Protein AF-A0A923J745-F1 (afdb_monomer)

Secondary structure (DSSP, 8-state):
----PPPHHHHHHHHHHHHHTT-S-GGGHHHHHHHHHHHHHS-----HHHHHTTTTTS--

Solvent-accessible surface area (backbone atoms only — not comparable to fu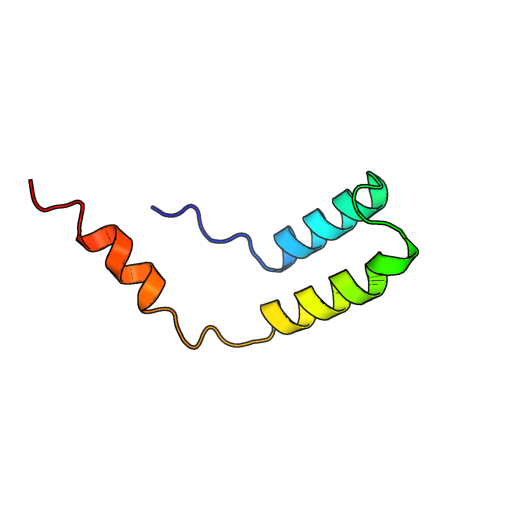ll-atom values): 3918 Å² total; per-residue (Å²): 128,84,74,72,76,76,49,74,67,56,53,53,52,49,52,54,47,34,50,76,71,60,74,42,57,76,88,52,44,65,59,53,53,52,52,48,52,51,62,73,66,52,75,85,82,76,59,66,78,72,56,56,72,72,61,69,79,76,79,128

pLDDT: mean 72.45, std 16.63, range [41.72, 91.75]

Radius of gyration: 16.0 Å; Cα contacts (8 Å, |Δi|>4): 10; chains: 1; bounding box: 21×20×49 Å

Structure (mmCIF, N/CA/C/O backbone):
data_AF-A0A923J745-F1
#
_entry.id   AF-A0A923J745-F1
#
loop_
_atom_site.group_PDB
_atom_site.id
_atom_site.type_symbol
_atom_site.label_atom_id
_atom_site.label_alt_id
_atom_site.label_comp_id
_atom_site.label_asym_id
_atom_site.label_entity_id
_atom_site.label_seq_id
_atom_site.pdbx_PDB_ins_code
_atom_site.Cartn_x
_atom_site.Cartn_y
_atom_site.Cartn_z
_atom_site.occupancy
_atom_site.B_iso_or_equiv
_atom_site.auth_seq_id
_atom_site.auth_comp_id
_atom_site.auth_asym_id
_atom_site.auth_atom_id
_atom_site.pdbx_PDB_model_num
ATOM 1 N N . MET A 1 1 ? 5.786 9.655 -22.891 1.00 45.69 1 MET A N 1
ATOM 2 C CA . MET A 1 1 ? 6.412 8.884 -21.795 1.00 45.69 1 MET A CA 1
ATOM 3 C C . MET A 1 1 ? 5.314 8.460 -20.838 1.00 45.69 1 MET A C 1
ATOM 5 O O . MET A 1 1 ? 4.623 9.343 -20.343 1.00 45.69 1 MET A O 1
ATOM 9 N N . TYR A 1 2 ? 5.107 7.161 -20.594 1.00 45.50 2 TYR A N 1
ATOM 10 C CA . TYR A 1 2 ? 4.370 6.766 -19.389 1.00 45.50 2 TYR A CA 1
ATOM 11 C C . TYR A 1 2 ? 5.133 7.388 -18.220 1.00 45.50 2 TYR A C 1
ATOM 13 O O . TYR A 1 2 ? 6.326 7.117 -18.079 1.00 45.50 2 TYR A O 1
ATOM 21 N N . LYS A 1 3 ? 4.501 8.308 -17.473 1.00 50.41 3 LYS A N 1
ATOM 22 C CA . LYS A 1 3 ? 5.081 8.819 -16.225 1.00 50.41 3 LYS A CA 1
ATOM 23 C C . LYS A 1 3 ? 5.496 7.585 -15.437 1.00 50.41 3 LYS A C 1
ATOM 25 O O . LYS A 1 3 ? 4.670 6.686 -15.281 1.00 50.41 3 LYS A O 1
ATOM 30 N N . SER A 1 4 ? 6.775 7.514 -15.085 1.00 57.56 4 SER A N 1
ATOM 31 C CA . SER A 1 4 ? 7.407 6.368 -14.443 1.00 57.56 4 SER A CA 1
ATOM 32 C C . SER A 1 4 ? 6.444 5.755 -13.436 1.00 57.56 4 SER A C 1
ATOM 34 O O . SER A 1 4 ? 5.881 6.494 -12.622 1.00 57.56 4 SER A O 1
ATOM 36 N N . ALA A 1 5 ? 6.203 4.444 -13.538 1.00 62.44 5 ALA A N 1
ATOM 37 C CA . ALA A 1 5 ? 5.342 3.758 -12.585 1.00 62.44 5 ALA A CA 1
ATOM 38 C C . ALA A 1 5 ? 5.776 4.167 -11.165 1.00 62.44 5 ALA A C 1
ATOM 40 O O . ALA A 1 5 ? 6.986 4.206 -10.901 1.00 62.44 5 ALA A O 1
ATOM 41 N N . PRO A 1 6 ? 4.833 4.564 -10.289 1.00 67.31 6 PRO A N 1
ATOM 42 C CA . PRO A 1 6 ? 5.180 5.020 -8.954 1.00 67.31 6 PRO A CA 1
ATOM 43 C C . PRO A 1 6 ? 6.023 3.949 -8.269 1.00 67.31 6 PRO A C 1
ATOM 45 O O . PRO A 1 6 ? 5.734 2.756 -8.372 1.00 67.31 6 PRO A O 1
ATOM 48 N N . SER A 1 7 ? 7.094 4.376 -7.601 1.00 75.69 7 SER A N 1
ATOM 49 C CA . SER A 1 7 ? 7.960 3.450 -6.880 1.00 75.69 7 SER A CA 1
ATOM 50 C C . SER A 1 7 ? 7.158 2.699 -5.815 1.00 75.69 7 SER A C 1
ATOM 52 O O . SER A 1 7 ? 6.161 3.207 -5.294 1.00 75.69 7 SER A O 1
ATOM 54 N N . SER A 1 8 ? 7.614 1.507 -5.431 1.00 76.62 8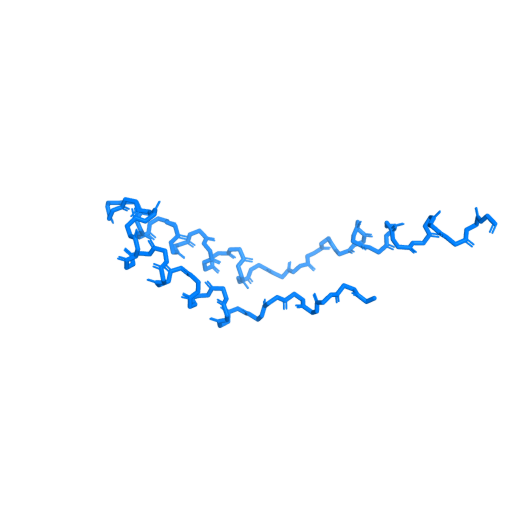 SER A N 1
ATOM 55 C CA . SER A 1 8 ? 6.977 0.720 -4.367 1.00 76.62 8 SER A CA 1
ATOM 56 C C . SER A 1 8 ? 6.784 1.533 -3.078 1.00 76.62 8 SER A C 1
ATOM 58 O O . SER A 1 8 ? 5.768 1.393 -2.405 1.00 76.62 8 SER A O 1
ATOM 60 N N . ALA A 1 9 ? 7.710 2.450 -2.771 1.00 76.69 9 ALA A N 1
ATOM 61 C CA . ALA A 1 9 ? 7.593 3.379 -1.647 1.00 76.69 9 ALA A CA 1
ATOM 62 C C . ALA A 1 9 ? 6.403 4.348 -1.794 1.00 76.69 9 ALA A C 1
ATOM 64 O O . ALA A 1 9 ? 5.634 4.518 -0.850 1.00 76.69 9 ALA A O 1
ATOM 65 N N . ALA A 1 10 ? 6.202 4.924 -2.984 1.00 81.56 10 ALA A N 1
ATOM 66 C CA . ALA A 1 10 ? 5.071 5.810 -3.253 1.00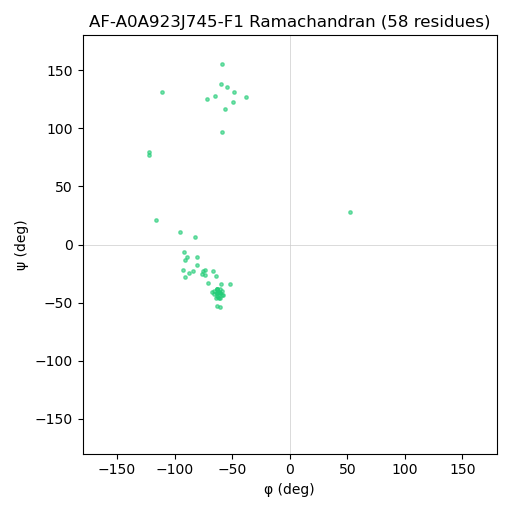 81.56 10 ALA A CA 1
ATOM 67 C C . ALA A 1 10 ? 3.724 5.077 -3.120 1.00 81.56 10 ALA A C 1
ATOM 69 O O . ALA A 1 10 ? 2.775 5.625 -2.562 1.00 81.56 10 ALA A O 1
ATOM 70 N N . ILE A 1 11 ? 3.651 3.817 -3.560 1.00 84.12 11 ILE A N 1
ATOM 71 C CA . ILE A 1 11 ? 2.448 2.979 -3.428 1.00 84.1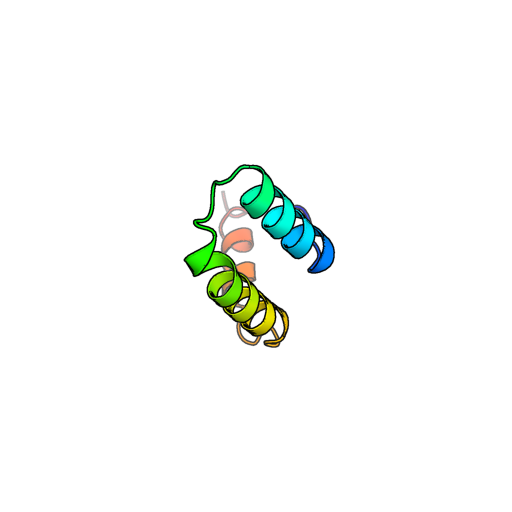2 11 ILE A CA 1
ATOM 72 C C . ILE A 1 11 ? 2.143 2.686 -1.950 1.00 84.12 11 ILE A C 1
ATOM 74 O O . ILE A 1 11 ? 0.997 2.802 -1.514 1.00 84.12 11 ILE A O 1
ATOM 78 N N . LEU A 1 12 ? 3.164 2.370 -1.147 1.00 83.56 12 LEU A N 1
ATOM 79 C CA . LEU A 1 12 ? 2.999 2.158 0.295 1.00 83.56 12 LEU A CA 1
ATOM 80 C C . LEU A 1 12 ? 2.517 3.422 1.020 1.00 83.56 12 LEU A C 1
ATOM 82 O O . LEU A 1 12 ? 1.684 3.335 1.923 1.00 83.56 12 LEU A O 1
ATOM 86 N N . ASP A 1 13 ? 2.995 4.600 0.624 1.00 87.12 13 ASP A N 1
ATOM 87 C CA . ASP A 1 13 ? 2.536 5.859 1.212 1.00 87.12 13 ASP A CA 1
ATOM 88 C C . ASP A 1 13 ? 1.100 6.210 0.807 1.00 87.12 13 ASP A C 1
ATOM 90 O O . ASP A 1 13 ? 0.343 6.734 1.629 1.00 87.12 13 ASP A O 1
ATOM 94 N N . MET A 1 14 ? 0.678 5.858 -0.410 1.00 86.31 14 MET A N 1
ATOM 95 C CA . MET A 1 14 ? -0.727 5.958 -0.814 1.00 86.31 14 MET A CA 1
ATOM 96 C C . MET A 1 14 ? -1.628 5.054 0.038 1.00 86.31 14 MET A C 1
ATOM 98 O O . MET A 1 14 ? -2.688 5.501 0.474 1.00 86.31 14 MET A O 1
ATOM 102 N N . LEU A 1 15 ? -1.193 3.830 0.358 1.00 86.38 15 LEU A N 1
ATOM 103 C CA . LEU A 1 15 ? -1.940 2.927 1.244 1.00 86.38 15 LEU A CA 1
ATOM 104 C C . LEU A 1 15 ? -2.085 3.489 2.661 1.00 86.38 15 LEU A C 1
ATOM 106 O O . LEU A 1 15 ? -3.170 3.439 3.241 1.00 86.38 15 LEU A O 1
ATOM 110 N N . LYS A 1 16 ? -1.023 4.081 3.219 1.00 86.88 16 LYS A N 1
ATOM 111 C CA . LYS A 1 16 ? -1.094 4.746 4.532 1.00 86.88 16 LYS A CA 1
ATOM 112 C C . LYS A 1 16 ? -2.088 5.909 4.528 1.00 86.88 16 LYS A C 1
ATOM 114 O O . LYS A 1 16 ? -2.832 6.071 5.493 1.00 86.88 16 LYS A O 1
ATOM 119 N N . ARG A 1 17 ? -2.121 6.705 3.451 1.00 88.94 17 ARG A N 1
ATOM 120 C CA . ARG A 1 17 ? -3.105 7.789 3.288 1.00 88.94 17 ARG A CA 1
ATOM 121 C C . ARG A 1 17 ? -4.524 7.238 3.198 1.00 88.94 17 ARG A C 1
ATOM 123 O O . ARG A 1 17 ? -5.374 7.698 3.944 1.00 88.94 17 ARG A O 1
ATOM 130 N N . ALA A 1 18 ? -4.752 6.191 2.406 1.00 85.75 18 ALA A N 1
ATOM 131 C CA . ALA A 1 18 ? -6.060 5.542 2.295 1.00 85.75 18 ALA A CA 1
ATOM 132 C C . ALA A 1 18 ? -6.570 4.981 3.638 1.00 85.75 18 ALA A C 1
ATOM 134 O O . ALA A 1 18 ? -7.770 5.031 3.907 1.00 85.75 18 ALA A O 1
ATOM 135 N N . LYS A 1 19 ? -5.665 4.501 4.508 1.00 84.25 19 LYS A N 1
ATOM 136 C CA . LYS A 1 19 ? -5.997 4.135 5.896 1.00 84.25 19 LYS A CA 1
ATOM 137 C C . LYS A 1 19 ? -6.462 5.344 6.703 1.00 84.25 19 LYS A C 1
ATOM 139 O O . LYS A 1 19 ? -7.515 5.305 7.328 1.00 84.25 19 LYS A O 1
ATOM 144 N N . ARG A 1 20 ? -5.658 6.411 6.704 1.00 88.44 20 ARG A N 1
ATOM 145 C CA . ARG A 1 20 ? -5.927 7.640 7.467 1.00 88.44 20 ARG A CA 1
ATOM 146 C C . ARG A 1 20 ? -7.238 8.292 7.030 1.00 88.44 20 ARG A C 1
ATOM 148 O O . ARG A 1 20 ? -8.015 8.726 7.871 1.00 88.44 20 ARG A O 1
ATOM 155 N N . ASP A 1 21 ? -7.481 8.314 5.727 1.00 91.75 21 ASP A N 1
ATOM 156 C CA . ASP A 1 21 ? -8.640 8.949 5.107 1.00 91.75 21 ASP A CA 1
ATOM 157 C C . ASP A 1 21 ? -9.886 8.028 5.157 1.00 91.75 21 ASP A C 1
ATOM 159 O O . ASP A 1 21 ? -10.921 8.349 4.577 1.00 91.75 21 ASP A O 1
ATOM 163 N N . LYS A 1 22 ? -9.794 6.879 5.857 1.00 85.56 22 LYS A N 1
ATOM 164 C CA . LYS A 1 22 ? -10.851 5.864 6.047 1.00 85.56 22 LYS A CA 1
ATOM 165 C C . LYS A 1 22 ? -11.485 5.373 4.742 1.00 85.56 22 LYS A C 1
ATOM 167 O O .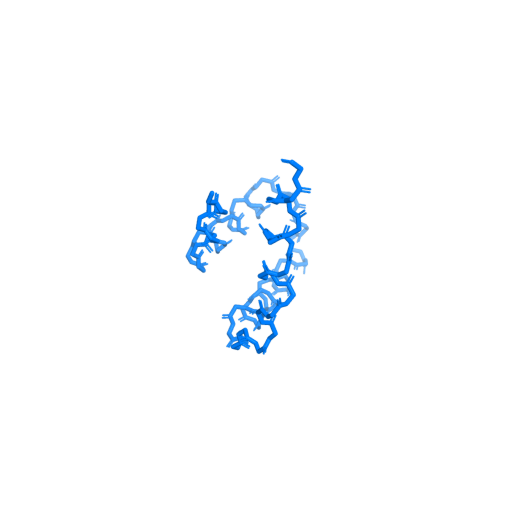 LYS A 1 22 ? -12.637 4.949 4.713 1.00 85.56 22 LYS A O 1
ATOM 172 N N . THR A 1 23 ? -10.720 5.410 3.653 1.00 87.12 23 THR A N 1
ATOM 173 C CA . THR A 1 23 ? -11.153 4.920 2.337 1.00 87.12 23 THR A CA 1
ATOM 174 C C . THR A 1 23 ? -11.132 3.393 2.278 1.00 87.12 23 THR A C 1
ATOM 176 O O . THR A 1 23 ? -11.868 2.783 1.508 1.00 87.12 23 THR A O 1
ATOM 179 N N . ILE A 1 24 ? -10.295 2.770 3.111 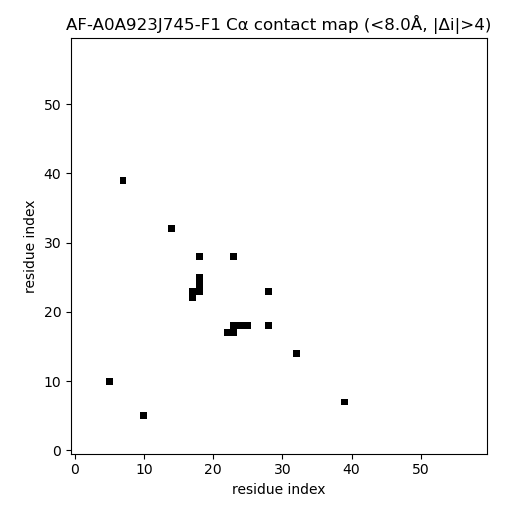1.00 84.75 24 ILE A N 1
ATOM 180 C CA . ILE A 1 24 ? -10.249 1.326 3.334 1.00 84.75 24 ILE A CA 1
ATOM 181 C C . ILE A 1 24 ? -10.749 1.072 4.753 1.00 84.75 24 ILE A C 1
ATOM 183 O O . ILE A 1 24 ? -10.289 1.717 5.696 1.00 84.75 24 ILE A O 1
ATOM 187 N N . ARG A 1 25 ? -11.677 0.125 4.896 1.00 87.25 25 ARG A N 1
ATOM 188 C CA . ARG A 1 25 ? -12.153 -0.337 6.203 1.00 87.25 25 ARG A CA 1
ATOM 189 C C . ARG A 1 25 ? -10.996 -0.898 7.031 1.00 87.25 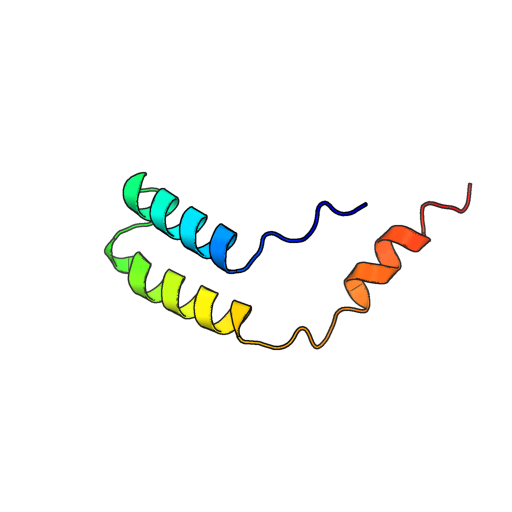25 ARG A C 1
ATOM 191 O O . ARG A 1 25 ? -10.147 -1.609 6.490 1.00 87.25 25 ARG A O 1
ATOM 198 N N . GLU A 1 26 ? -10.952 -0.586 8.324 1.00 84.62 26 GLU A N 1
ATOM 199 C CA . GLU A 1 26 ? -9.808 -0.936 9.178 1.00 84.62 26 GLU A CA 1
ATOM 200 C C . GLU A 1 26 ? -9.577 -2.446 9.247 1.00 84.62 26 GLU A C 1
ATOM 202 O O . GLU A 1 26 ? -8.430 -2.889 9.172 1.00 84.62 26 GLU A O 1
ATOM 207 N N . GLU A 1 27 ? -10.656 -3.227 9.287 1.00 90.31 27 GLU A N 1
ATOM 208 C CA . GLU A 1 27 ? -10.623 -4.686 9.295 1.00 90.31 27 GLU A CA 1
ATOM 209 C C . GLU A 1 27 ? -10.024 -5.282 8.013 1.00 90.31 27 GLU A C 1
ATOM 211 O O . GLU A 1 27 ? -9.418 -6.345 8.060 1.00 90.31 27 GLU A O 1
ATOM 216 N N . MET A 1 28 ? -10.121 -4.577 6.881 1.00 88.75 28 MET A N 1
ATOM 217 C CA . MET A 1 28 ? -9.597 -5.031 5.586 1.00 88.75 28 MET A CA 1
ATOM 218 C C . MET A 1 28 ? -8.160 -4.568 5.330 1.00 88.75 28 MET A C 1
ATOM 220 O O . MET A 1 28 ? -7.504 -5.025 4.393 1.00 88.75 28 MET A O 1
ATOM 224 N N . PHE A 1 29 ? -7.653 -3.623 6.124 1.00 87.62 29 PHE A N 1
ATOM 225 C CA . PHE A 1 29 ? -6.354 -3.009 5.872 1.00 87.62 29 PHE A CA 1
ATOM 226 C C . PHE A 1 29 ? -5.175 -4.004 5.891 1.00 87.62 29 PHE A C 1
ATOM 228 O O . PHE A 1 29 ? -4.313 -3.898 5.012 1.00 87.62 29 PHE A O 1
ATOM 235 N N . PRO A 1 30 ? -5.106 -4.979 6.823 1.00 88.56 30 PRO A N 1
ATOM 236 C CA . PRO A 1 30 ? -4.049 -5.991 6.819 1.00 88.56 30 PRO A CA 1
ATOM 237 C C . PRO A 1 30 ? -4.009 -6.803 5.519 1.00 88.56 30 PRO A C 1
ATOM 239 O O . PRO A 1 30 ? -2.931 -6.980 4.946 1.00 88.56 30 PRO A O 1
ATOM 242 N N . ASP A 1 31 ? -5.175 -7.211 5.015 1.00 90.19 31 ASP A N 1
ATOM 243 C CA . ASP A 1 31 ? -5.300 -8.012 3.793 1.00 90.19 31 ASP A CA 1
ATOM 244 C C . ASP A 1 31 ? -4.883 -7.218 2.555 1.00 90.19 31 ASP A C 1
ATOM 246 O O . ASP A 1 31 ? -4.151 -7.720 1.699 1.00 90.19 31 ASP A O 1
ATOM 250 N N . VAL A 1 32 ? -5.270 -5.940 2.487 1.00 88.50 32 VAL A N 1
ATOM 251 C CA . VAL A 1 32 ? -4.841 -5.043 1.407 1.00 88.50 32 VAL A CA 1
ATOM 252 C C . VAL A 1 32 ? -3.319 -4.882 1.415 1.00 88.50 32 VAL A C 1
ATOM 254 O O . VAL A 1 32 ? -2.677 -5.003 0.372 1.00 88.50 32 VAL A O 1
ATOM 257 N N . VAL A 1 33 ? -2.706 -4.660 2.581 1.00 87.50 33 VAL A N 1
ATOM 258 C CA . VAL A 1 33 ? -1.243 -4.537 2.685 1.00 87.50 33 VAL A CA 1
ATOM 259 C C . VAL A 1 33 ? -0.543 -5.834 2.274 1.00 87.50 33 VAL A C 1
ATO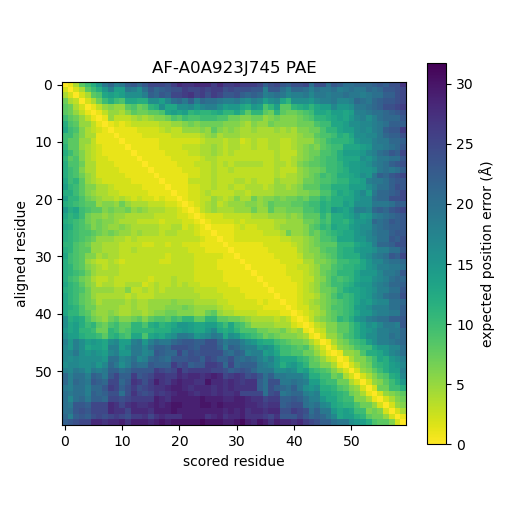M 261 O O . VAL A 1 33 ? 0.472 -5.778 1.575 1.00 87.50 33 VAL A O 1
ATOM 264 N N . ALA A 1 34 ? -1.067 -6.993 2.677 1.00 88.19 34 ALA A N 1
ATOM 265 C CA . ALA A 1 34 ? -0.520 -8.290 2.293 1.00 88.19 34 ALA A CA 1
ATOM 266 C C . ALA A 1 34 ? -0.586 -8.508 0.772 1.00 88.19 34 ALA A C 1
ATOM 268 O O . ALA A 1 34 ? 0.419 -8.884 0.161 1.00 88.19 34 ALA A O 1
ATOM 269 N N . ALA A 1 35 ? -1.724 -8.190 0.149 1.00 88.31 35 ALA A N 1
ATOM 270 C CA . ALA A 1 35 ? -1.904 -8.279 -1.296 1.00 88.31 35 ALA A CA 1
ATOM 271 C C . ALA A 1 35 ? -0.918 -7.375 -2.054 1.00 88.31 35 ALA A C 1
ATOM 273 O O . ALA A 1 35 ? -0.244 -7.830 -2.977 1.00 88.31 35 ALA A O 1
ATOM 274 N N . PHE A 1 36 ? -0.755 -6.119 -1.629 1.00 85.69 36 PHE A N 1
ATOM 275 C CA . PHE A 1 36 ? 0.187 -5.198 -2.268 1.00 85.69 36 PHE A CA 1
ATOM 276 C C . PHE A 1 36 ? 1.644 -5.625 -2.100 1.00 85.69 36 PHE A C 1
ATOM 278 O O . PHE A 1 36 ? 2.410 -5.539 -3.056 1.00 85.69 36 PHE A O 1
ATOM 285 N N . LYS A 1 37 ? 2.045 -6.122 -0.923 1.00 83.75 37 LYS A N 1
ATOM 286 C CA . LYS A 1 37 ? 3.401 -6.659 -0.729 1.00 83.75 37 LYS A CA 1
ATOM 287 C C . LYS A 1 37 ? 3.690 -7.808 -1.689 1.00 83.75 37 LYS A C 1
ATOM 289 O O . LYS A 1 37 ? 4.761 -7.827 -2.287 1.00 83.75 37 LYS A O 1
ATOM 294 N N . ARG A 1 38 ? 2.729 -8.719 -1.865 1.00 84.56 38 ARG A N 1
ATOM 295 C CA . ARG A 1 38 ? 2.840 -9.829 -2.812 1.00 84.56 38 ARG A CA 1
ATOM 296 C C . ARG A 1 38 ? 3.006 -9.319 -4.244 1.00 84.56 38 ARG A C 1
ATOM 298 O O . ARG A 1 38 ? 4.012 -9.631 -4.871 1.00 84.56 38 ARG A O 1
ATOM 305 N N . VAL A 1 39 ? 2.103 -8.455 -4.711 1.00 82.38 39 VAL A N 1
ATOM 306 C CA . VAL A 1 39 ? 2.146 -7.893 -6.076 1.00 82.38 39 VAL A CA 1
ATOM 307 C C . VAL A 1 39 ? 3.449 -7.135 -6.346 1.00 82.38 39 VAL A C 1
ATOM 309 O O . VAL A 1 39 ? 4.019 -7.259 -7.422 1.00 82.38 39 VAL A O 1
ATOM 312 N N . LEU A 1 40 ? 3.952 -6.376 -5.369 1.00 78.44 40 LEU A N 1
ATOM 313 C CA . LEU A 1 40 ? 5.200 -5.620 -5.510 1.00 78.44 40 LEU A CA 1
ATOM 314 C C . LEU A 1 40 ? 6.461 -6.496 -5.431 1.00 78.44 40 LEU A C 1
ATOM 316 O O . LEU A 1 40 ? 7.514 -6.071 -5.902 1.00 78.44 40 LEU A O 1
ATOM 320 N N . SER A 1 41 ? 6.378 -7.679 -4.817 1.00 79.69 41 SER A N 1
ATOM 321 C CA . SER A 1 41 ? 7.484 -8.647 -4.756 1.00 79.69 41 SER A CA 1
ATOM 322 C C . SER A 1 41 ? 7.584 -9.538 -5.992 1.00 79.69 41 SER A C 1
ATOM 324 O O . SER A 1 41 ? 8.652 -10.081 -6.276 1.00 79.69 41 SER A O 1
ATOM 326 N N . GLU A 1 42 ? 6.484 -9.700 -6.728 1.00 78.38 42 GLU A N 1
ATOM 327 C CA . GLU A 1 42 ? 6.455 -10.517 -7.932 1.00 78.38 42 GLU A CA 1
ATOM 328 C C . GLU A 1 42 ? 7.223 -9.807 -9.059 1.00 78.38 42 GLU A C 1
ATOM 330 O O . GLU A 1 42 ? 6.984 -8.645 -9.396 1.00 78.38 42 GLU A O 1
ATOM 335 N N . LYS A 1 43 ? 8.204 -10.509 -9.639 1.00 67.81 43 LYS A N 1
ATOM 336 C CA . LYS A 1 43 ? 8.968 -9.999 -10.779 1.00 67.81 43 LYS A CA 1
ATOM 337 C C . LYS A 1 43 ? 8.007 -9.857 -11.956 1.00 67.81 43 LYS A C 1
ATOM 339 O O . LYS A 1 43 ? 7.340 -10.825 -12.304 1.00 67.81 43 LYS A O 1
ATOM 344 N N . LEU A 1 44 ? 7.966 -8.677 -12.574 1.00 66.62 44 LEU A N 1
ATOM 345 C CA . LEU A 1 44 ? 7.160 -8.427 -13.771 1.00 66.62 44 LEU A CA 1
ATOM 346 C C . LEU A 1 44 ? 7.603 -9.385 -14.887 1.00 66.62 44 LEU A C 1
ATOM 348 O O . LEU A 1 44 ? 8.615 -9.157 -15.550 1.00 66.62 44 LEU A O 1
ATOM 352 N N . SER A 1 45 ? 6.882 -10.491 -15.036 1.00 64.56 45 SER A N 1
ATOM 353 C CA . SER A 1 45 ? 7.174 -11.567 -15.985 1.00 64.56 45 SER A CA 1
ATOM 354 C C . SER A 1 45 ? 6.556 -11.308 -17.356 1.00 64.56 45 SER A C 1
ATOM 356 O O . SER A 1 45 ? 7.083 -11.779 -18.358 1.00 64.56 45 SER A O 1
ATOM 358 N N . ASP A 1 46 ? 5.495 -10.504 -17.406 1.00 60.81 46 ASP A N 1
ATOM 359 C CA . ASP A 1 46 ? 4.782 -10.149 -18.626 1.00 60.81 46 ASP A CA 1
ATOM 360 C C . ASP A 1 46 ? 4.780 -8.625 -18.806 1.00 60.81 46 ASP A C 1
ATOM 362 O O . ASP A 1 46 ? 3.831 -7.926 -18.475 1.00 60.81 46 ASP A O 1
ATOM 366 N N . THR A 1 47 ? 5.902 -8.064 -19.256 1.00 58.44 47 THR A N 1
ATOM 367 C CA . THR A 1 47 ? 5.984 -6.639 -19.633 1.00 58.44 47 THR A CA 1
ATOM 368 C C . THR A 1 47 ? 5.689 -6.417 -21.116 1.00 58.44 47 THR A C 1
ATOM 370 O O . THR A 1 47 ? 5.563 -5.271 -21.551 1.00 58.44 47 THR A 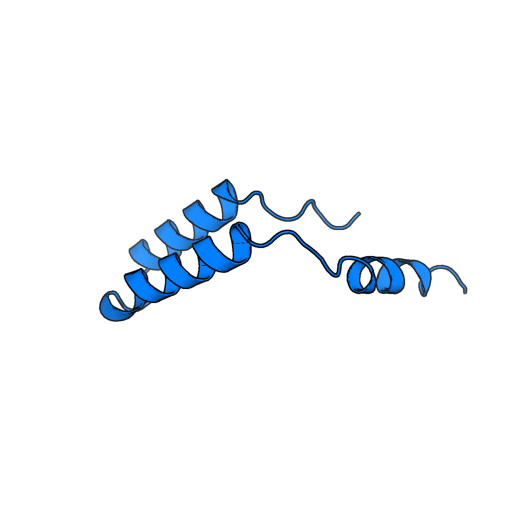O 1
ATOM 373 N N . ALA A 1 48 ? 5.533 -7.491 -21.898 1.00 54.94 48 ALA A N 1
ATOM 374 C CA . ALA A 1 48 ? 5.335 -7.429 -23.343 1.00 54.94 48 ALA A CA 1
ATOM 375 C C . ALA A 1 48 ? 4.024 -6.715 -23.717 1.00 54.94 48 ALA A C 1
ATOM 377 O O . ALA A 1 48 ? 4.011 -5.896 -24.640 1.00 54.94 48 ALA A O 1
ATOM 378 N N . TYR A 1 49 ? 2.945 -6.924 -22.952 1.00 54.09 49 TYR A N 1
ATOM 379 C CA . TYR A 1 49 ? 1.657 -6.264 -23.203 1.00 54.09 49 TYR A CA 1
ATOM 380 C C . TYR A 1 49 ? 1.687 -4.740 -22.976 1.00 54.09 49 TYR A C 1
ATOM 382 O O . TYR A 1 49 ? 0.868 -4.011 -23.540 1.00 54.09 49 TYR A O 1
ATOM 390 N N . MET A 1 50 ? 2.633 -4.228 -22.178 1.00 56.81 50 MET A N 1
ATOM 391 C CA . MET A 1 50 ? 2.777 -2.787 -21.931 1.00 56.81 50 MET A CA 1
ATOM 392 C C . MET A 1 50 ? 3.525 -2.061 -23.057 1.00 56.81 50 MET A C 1
ATOM 394 O O . MET A 1 50 ? 3.421 -0.838 -23.170 1.00 56.81 50 MET A O 1
ATOM 398 N N . VAL A 1 51 ? 4.256 -2.795 -23.902 1.00 54.25 51 VAL A N 1
ATOM 399 C CA . VAL A 1 51 ? 5.061 -2.231 -24.997 1.00 54.25 51 VAL A CA 1
ATOM 400 C C . VAL A 1 51 ? 4.264 -2.137 -26.308 1.00 54.25 51 VAL A C 1
ATOM 402 O O . VAL A 1 51 ? 4.507 -1.224 -27.096 1.00 54.25 51 VAL A O 1
ATOM 405 N N . ASP A 1 52 ? 3.266 -3.000 -26.547 1.00 50.00 52 ASP A N 1
ATOM 406 C CA . ASP A 1 52 ? 2.534 -3.002 -27.832 1.00 50.00 52 ASP A CA 1
ATOM 407 C C . ASP A 1 52 ? 1.572 -1.807 -27.993 1.00 50.00 52 ASP A C 1
ATOM 409 O O . ASP A 1 52 ? 1.321 -1.328 -29.103 1.00 50.00 52 ASP A O 1
ATOM 413 N N . ARG A 1 53 ? 1.074 -1.237 -26.886 1.00 48.22 53 ARG A N 1
ATOM 414 C CA . ARG A 1 53 ? 0.089 -0.141 -26.946 1.00 48.22 53 ARG A CA 1
ATOM 415 C C . ARG A 1 53 ? 0.678 1.207 -27.370 1.00 48.22 53 ARG A C 1
ATOM 417 O O . ARG A 1 53 ? -0.060 2.052 -27.863 1.00 48.22 53 ARG A O 1
ATOM 424 N N . SER A 1 54 ? 1.985 1.417 -27.209 1.00 48.47 54 SER A N 1
ATOM 425 C CA . SER A 1 54 ? 2.676 2.646 -27.634 1.00 48.47 54 SER A CA 1
ATOM 426 C C . SER A 1 54 ? 3.202 2.584 -29.071 1.00 48.47 54 SER A C 1
ATOM 428 O O . SER A 1 54 ? 3.585 3.617 -29.617 1.00 48.47 54 SER A O 1
ATOM 430 N N . ARG A 1 55 ? 3.202 1.404 -29.710 1.00 43.75 55 ARG A N 1
ATOM 431 C CA . ARG A 1 55 ? 3.680 1.232 -31.092 1.00 43.75 55 ARG A CA 1
ATOM 432 C C . ARG A 1 55 ? 2.590 1.359 -32.157 1.00 43.75 55 ARG A C 1
ATOM 434 O O . ARG A 1 55 ? 2.914 1.680 -33.297 1.00 43.75 55 ARG A O 1
ATOM 441 N N . ARG A 1 56 ? 1.310 1.168 -31.814 1.00 45.59 56 ARG A N 1
ATOM 442 C CA . ARG A 1 56 ? 0.196 1.287 -32.781 1.00 45.59 56 ARG A CA 1
ATOM 443 C C . ARG A 1 56 ? -0.271 2.718 -33.067 1.00 45.59 56 ARG A C 1
ATOM 445 O O . ARG A 1 56 ? -1.012 2.906 -34.020 1.00 45.59 56 ARG A O 1
ATOM 452 N N . SER A 1 57 ? 0.167 3.722 -32.307 1.00 46.50 57 SER A N 1
ATOM 453 C CA . SER A 1 57 ? -0.251 5.122 -32.499 1.00 46.50 57 SER A CA 1
ATOM 454 C C . SER A 1 57 ? 0.702 5.971 -33.357 1.00 46.50 57 SER A C 1
ATOM 456 O O . SER A 1 57 ? 0.545 7.184 -33.397 1.00 46.50 57 SER A O 1
ATOM 458 N N . LEU A 1 58 ? 1.689 5.366 -34.033 1.00 46.69 58 LEU A N 1
ATOM 459 C CA . LEU A 1 58 ? 2.661 6.064 -34.900 1.00 46.69 58 LEU A CA 1
ATOM 460 C C . LEU A 1 58 ? 2.576 5.656 -36.385 1.00 46.69 58 LEU A C 1
ATOM 462 O O . LEU A 1 58 ? 3.524 5.842 -37.141 1.00 46.69 58 LEU A O 1
ATOM 466 N N . LYS A 1 59 ? 1.438 5.108 -36.817 1.00 44.38 59 LYS A N 1
ATOM 467 C CA . LYS A 1 59 ? 1.110 4.938 -38.240 1.00 44.38 59 LYS A CA 1
ATOM 468 C C . LYS A 1 59 ? -0.203 5.654 -38.547 1.00 44.38 59 LYS A C 1
ATOM 470 O O . LYS A 1 59 ? -1.244 5.007 -38.602 1.00 44.38 59 LYS A O 1
ATOM 475 N N . VAL A 1 60 ? -0.130 6.972 -38.714 1.00 41.72 60 VAL A N 1
ATOM 476 C CA . VAL A 1 60 ? -1.033 7.760 -39.567 1.00 41.72 60 VAL A CA 1
ATOM 477 C C . VAL A 1 60 ? -0.196 8.849 -40.214 1.00 41.72 60 VAL A C 1
ATOM 479 O O . VAL A 1 60 ? 0.552 9.504 -39.454 1.00 41.72 60 VAL A O 1
#

Sequence (60 aa):
MYKSAPSSAAILDMLKRAKRDKTIREEMFPDVVAAFKRVLSEKLSDTAYMVDRSRRSLKV

Organism: Klebsiella pneumoniae (NCBI:txid573)

Mean predicted aligned error: 11.08 Å

Nearest PDB structures (foldseek):
  2p22-assembly1_B  TM=7.205E-01  e=6.063E+00  Saccharomyces cerevisiae
  7qiw-assembly1_T  TM=6.050E-01  e=3.752E+00  Solanum lycopersicum

Foldseek 3Di:
DPPPDDPLVRVVVVLVVCVVVVVDPPVCSVVVVVVSVVVNPDDCPDCPVVPVVVVVVPDD